Protein AF-A0A1I2AVX3-F1 (afdb_monomer_lite)

Secondary structure (DSSP, 8-state):
-HHHHHHHHHHHHHHHHHHHHHHHHHHHHHHHHHHHHHHTTHHHHHHHHHHTTS-----HHHHHHHHHHHHHHHHHHHHHHHS-HHHHHHHHHHHHHHHHHHHHHH-S-HHHHHHHHHHHHHHHHHHHHHHTTT-

Foldseek 3Di:
DPVVVVVVLVVVLLVLLLVLLVLQLCLQLLQQLVVLCVVQVQVVQCVVCVVVVHHRPRDPVNVVSSVVSSVVSVVLSVVLSVDDLVVNVVSLCVSLVVLVVVCVVPDDDPSSVSSVVSSVVSVVSSVVSVVSVVD

Structure (mmCIF, N/CA/C/O backbone):
data_AF-A0A1I2AVX3-F1
#
_entry.id   AF-A0A1I2AVX3-F1
#
loop_
_atom_site.group_PDB
_atom_site.id
_atom_site.type_symbol
_atom_site.label_atom_id
_atom_site.label_alt_id
_atom_site.label_comp_id
_atom_site.label_asym_id
_atom_site.label_entity_id
_atom_site.label_seq_id
_atom_site.pdbx_PDB_ins_code
_atom_site.Cartn_x
_atom_site.Cartn_y
_atom_site.Cartn_z
_atom_site.occupancy
_atom_site.B_iso_or_equiv
_atom_site.auth_seq_id
_atom_site.auth_comp_id
_atom_site.auth_asym_id
_atom_site.auth_atom_id
_atom_site.pdbx_PDB_model_num
ATOM 1 N N . MET A 1 1 ? -5.874 3.874 40.328 1.00 58.75 1 MET A N 1
ATOM 2 C CA . MET A 1 1 ? -5.369 2.819 39.420 1.00 58.75 1 MET A CA 1
ATOM 3 C C . MET A 1 1 ? -5.925 2.889 37.988 1.00 58.75 1 MET A C 1
ATOM 5 O O . MET A 1 1 ? -5.381 2.182 37.159 1.00 58.75 1 MET A O 1
ATOM 9 N N . SER A 1 2 ? -6.901 3.750 37.638 1.00 67.31 2 SER A N 1
ATOM 10 C CA . SER A 1 2 ? -7.501 3.747 36.282 1.00 67.31 2 SER A CA 1
ATOM 11 C C . SER A 1 2 ? -6.635 4.363 35.169 1.00 67.31 2 SER A C 1
ATOM 13 O O . SER A 1 2 ? -6.522 3.773 34.104 1.00 67.31 2 SER A O 1
ATOM 15 N N . ARG A 1 3 ? -5.922 5.475 35.422 1.00 72.94 3 ARG A N 1
ATOM 16 C CA . ARG A 1 3 ? -5.145 6.185 34.374 1.00 72.94 3 ARG A CA 1
ATOM 17 C C . ARG A 1 3 ? -4.088 5.328 33.658 1.00 72.94 3 ARG A C 1
ATOM 19 O O . ARG A 1 3 ? -3.820 5.546 32.487 1.00 72.94 3 ARG A O 1
ATOM 26 N N . GLY A 1 4 ? -3.486 4.358 34.350 1.00 80.12 4 GLY A N 1
ATOM 27 C CA . GLY A 1 4 ? -2.442 3.510 33.764 1.00 80.12 4 GLY A CA 1
ATOM 28 C C . GLY A 1 4 ? -2.971 2.436 32.809 1.00 80.12 4 GLY A C 1
ATOM 29 O O . GLY A 1 4 ? -2.266 2.062 31.876 1.00 80.12 4 GLY A O 1
ATOM 30 N N . GLN A 1 5 ? -4.196 1.944 33.022 1.00 79.56 5 GLN A N 1
ATOM 31 C CA . GLN A 1 5 ? -4.811 0.926 32.161 1.00 79.56 5 GLN A CA 1
ATOM 32 C C . GLN A 1 5 ? -5.328 1.549 30.859 1.00 79.56 5 GLN A C 1
ATOM 34 O O . GLN A 1 5 ? -5.074 0.999 29.785 1.00 79.56 5 GLN A O 1
ATOM 39 N N . ASP A 1 6 ? -5.933 2.736 30.949 1.00 80.50 6 ASP A N 1
ATOM 40 C CA . ASP A 1 6 ? -6.419 3.499 29.792 1.00 80.50 6 ASP A CA 1
ATOM 41 C C . ASP A 1 6 ? -5.266 3.853 28.827 1.00 80.50 6 ASP A C 1
ATOM 43 O O . ASP A 1 6 ? -5.371 3.669 27.612 1.00 80.50 6 ASP A O 1
ATOM 47 N N . ASP A 1 7 ? -4.109 4.253 29.368 1.00 89.00 7 ASP A N 1
ATOM 48 C CA . ASP A 1 7 ? -2.905 4.574 28.586 1.00 89.00 7 ASP A CA 1
ATOM 49 C C . ASP A 1 7 ? -2.285 3.360 27.877 1.00 89.00 7 ASP A C 1
ATOM 51 O O . ASP A 1 7 ? -1.592 3.503 26.863 1.00 89.00 7 ASP A O 1
ATOM 55 N N . ILE A 1 8 ? -2.452 2.157 28.431 1.00 88.44 8 ILE A N 1
ATOM 56 C CA . ILE A 1 8 ? -1.963 0.923 27.811 1.00 88.44 8 ILE A CA 1
ATOM 57 C C . ILE A 1 8 ? -2.904 0.533 26.672 1.00 88.44 8 ILE A C 1
ATOM 59 O O . ILE A 1 8 ? -2.432 0.307 25.557 1.00 88.44 8 ILE A O 1
ATOM 63 N N . ALA A 1 9 ? -4.218 0.524 26.912 1.00 86.62 9 ALA A N 1
ATOM 64 C CA . ALA A 1 9 ? -5.222 0.188 25.902 1.00 86.62 9 ALA A CA 1
ATOM 65 C C . ALA A 1 9 ? -5.125 1.096 24.662 1.00 86.62 9 ALA A C 1
ATOM 67 O O . ALA A 1 9 ? -5.071 0.609 23.530 1.00 86.62 9 ALA A O 1
ATOM 68 N N . GLU A 1 10 ? -4.983 2.409 24.862 1.00 87.12 10 GLU A N 1
ATOM 69 C CA . GLU A 1 10 ? -4.830 3.367 23.763 1.00 87.12 10 GLU A CA 1
ATOM 70 C C . GLU A 1 10 ? -3.530 3.141 22.966 1.00 87.12 10 GLU A C 1
ATOM 72 O O . GLU A 1 10 ? -3.512 3.271 21.738 1.00 87.12 10 GLU A O 1
ATOM 77 N N . ARG A 1 11 ? -2.437 2.734 23.628 1.00 89.75 11 ARG A N 1
ATOM 78 C CA . ARG A 1 11 ? -1.185 2.364 22.945 1.00 89.75 11 ARG A CA 1
ATOM 79 C C . ARG A 1 11 ? -1.350 1.118 22.077 1.00 89.75 11 ARG A C 1
ATOM 81 O O . ARG A 1 11 ? -0.937 1.145 20.916 1.00 89.75 11 ARG A O 1
ATOM 88 N N . TRP A 1 12 ? -1.982 0.065 22.596 1.00 90.19 12 TRP A N 1
ATOM 89 C CA . TRP A 1 12 ? -2.261 -1.157 21.830 1.00 90.19 12 TRP A CA 1
ATOM 90 C C . TRP A 1 12 ? -3.141 -0.881 20.614 1.00 90.19 12 TRP A C 1
ATOM 92 O O . TRP A 1 12 ? -2.846 -1.355 19.516 1.00 90.19 12 TRP A O 1
ATOM 102 N N . ARG A 1 13 ? -4.173 -0.052 20.787 1.00 86.94 13 ARG A N 1
ATOM 103 C CA . ARG A 1 13 ? -5.060 0.373 19.704 1.00 86.94 13 ARG A CA 1
ATOM 104 C C . ARG A 1 13 ? -4.297 1.106 18.601 1.00 86.94 13 ARG A C 1
ATOM 106 O O . ARG A 1 13 ? -4.418 0.751 17.428 1.00 86.94 13 ARG A O 1
ATOM 113 N N . ARG A 1 14 ? -3.482 2.108 18.950 1.00 88.94 14 ARG A N 1
ATOM 114 C CA . ARG A 1 14 ? -2.673 2.851 17.965 1.00 88.94 14 ARG A CA 1
ATOM 115 C C . ARG A 1 14 ? -1.719 1.938 17.212 1.00 88.94 14 ARG A C 1
ATOM 117 O O . ARG A 1 14 ? -1.596 2.058 15.995 1.00 88.94 14 ARG A O 1
ATOM 124 N N . GLU A 1 15 ? -1.072 1.022 17.919 1.00 91.12 15 GLU A N 1
ATOM 125 C CA . GLU A 1 15 ? -0.136 0.083 17.314 1.00 91.12 15 GLU A CA 1
ATOM 126 C C . GLU A 1 15 ? -0.840 -0.888 16.355 1.00 91.12 15 GLU A C 1
ATOM 128 O O . GLU A 1 15 ? -0.359 -1.110 15.245 1.00 91.12 15 GLU A O 1
ATOM 133 N N . ALA A 1 16 ? -2.028 -1.388 16.710 1.00 89.31 16 ALA A N 1
ATOM 134 C CA . ALA A 1 16 ? -2.827 -2.232 15.823 1.00 89.31 16 ALA A CA 1
ATOM 135 C C . ALA A 1 16 ? -3.194 -1.510 14.512 1.00 89.31 16 ALA A C 1
ATOM 137 O O . ALA A 1 16 ? -3.021 -2.062 13.423 1.00 89.31 16 ALA A O 1
ATOM 138 N N . VAL A 1 17 ? -3.612 -0.241 14.591 1.00 90.75 17 VAL A N 1
ATOM 139 C CA . VAL A 1 17 ? -3.917 0.570 13.399 1.00 90.75 17 VAL A CA 1
ATOM 140 C C . VAL A 1 17 ? -2.657 0.825 12.561 1.00 90.75 17 VAL A C 1
ATOM 142 O O . VAL A 1 17 ? -2.715 0.756 11.333 1.00 90.75 17 VAL A O 1
ATOM 145 N N . ARG A 1 18 ? -1.499 1.080 13.189 1.00 90.88 18 ARG A N 1
ATOM 146 C CA . ARG A 1 18 ? -0.221 1.251 12.468 1.00 90.88 18 ARG A CA 1
ATOM 147 C C . ARG A 1 18 ? 0.191 -0.018 11.726 1.00 90.88 18 ARG A C 1
ATOM 149 O O . ARG A 1 18 ? 0.629 0.077 10.581 1.00 90.88 18 ARG A O 1
ATOM 156 N N . ARG A 1 19 ? -0.014 -1.195 12.325 1.00 90.25 19 ARG A N 1
ATOM 157 C CA . ARG A 1 19 ? 0.230 -2.488 11.663 1.00 90.25 19 ARG A CA 1
ATOM 158 C C . ARG A 1 19 ? -0.683 -2.716 10.463 1.00 90.25 19 ARG A C 1
ATOM 160 O O . ARG A 1 19 ? -0.234 -3.311 9.494 1.00 90.25 19 ARG A O 1
ATOM 167 N N . ALA A 1 20 ? -1.919 -2.216 10.492 1.00 88.62 20 ALA A N 1
ATOM 168 C CA . ALA A 1 20 ? -2.831 -2.277 9.347 1.00 88.62 20 ALA A CA 1
ATOM 169 C C . ALA A 1 20 ? -2.478 -1.273 8.231 1.00 88.62 20 ALA A C 1
ATOM 171 O O . ALA A 1 20 ? -2.742 -1.532 7.054 1.00 88.62 20 ALA A O 1
ATOM 172 N N . ALA A 1 21 ? -1.865 -0.140 8.587 1.00 91.12 21 ALA A N 1
ATOM 173 C CA . ALA A 1 21 ? -1.530 0.935 7.655 1.00 91.12 21 ALA A CA 1
ATOM 174 C C . ALA A 1 21 ? -0.375 0.591 6.702 1.00 91.12 21 ALA A C 1
ATOM 176 O O . ALA A 1 21 ? -0.401 1.011 5.547 1.00 91.12 21 ALA A O 1
ATOM 177 N N . ALA A 1 22 ? 0.613 -0.189 7.149 1.00 90.94 22 ALA A N 1
ATOM 178 C CA . ALA A 1 22 ? 1.721 -0.628 6.299 1.00 90.94 22 ALA A CA 1
ATOM 179 C C . ALA A 1 22 ? 1.263 -1.486 5.095 1.00 90.94 22 ALA A C 1
ATOM 181 O O . ALA A 1 22 ? 1.517 -1.076 3.961 1.00 90.94 22 ALA A O 1
ATOM 182 N N . PRO A 1 23 ? 0.536 -2.610 5.277 1.00 89.38 23 PRO A N 1
ATOM 183 C CA . PRO A 1 23 ? 0.025 -3.392 4.154 1.00 89.38 23 PRO A CA 1
ATOM 184 C C . PRO A 1 23 ? -1.010 -2.617 3.330 1.00 89.38 23 PRO A C 1
ATOM 186 O O . PRO A 1 23 ? -1.073 -2.823 2.125 1.00 89.38 23 PRO A O 1
ATOM 189 N N . PHE A 1 24 ? -1.765 -1.681 3.926 1.00 92.06 24 PHE A N 1
ATOM 190 C CA . PHE A 1 24 ? -2.661 -0.789 3.176 1.00 92.06 24 PHE A CA 1
ATOM 191 C C . PHE A 1 24 ? -1.897 0.098 2.187 1.00 92.06 24 PHE A C 1
ATOM 193 O O . PHE A 1 24 ? -2.239 0.158 1.010 1.00 92.06 24 PHE A O 1
ATOM 200 N N . GLY A 1 25 ? -0.848 0.778 2.662 1.00 92.00 25 GLY A N 1
ATOM 201 C CA . GLY A 1 25 ? 0.004 1.606 1.813 1.00 92.00 25 GLY A CA 1
ATOM 202 C C . GLY A 1 25 ? 0.649 0.777 0.705 1.00 92.00 25 GLY A C 1
ATOM 203 O O . GLY A 1 25 ? 0.568 1.149 -0.463 1.00 92.00 25 GLY A O 1
ATOM 204 N N . LEU A 1 26 ? 1.208 -0.387 1.051 1.00 91.62 26 LEU A N 1
ATOM 205 C CA . LEU A 1 26 ? 1.774 -1.309 0.065 1.00 91.62 26 LEU A CA 1
ATOM 206 C C . LEU A 1 26 ? 0.736 -1.749 -0.972 1.00 91.62 26 LEU A C 1
ATOM 208 O O . LEU A 1 26 ? 1.052 -1.743 -2.155 1.00 91.62 26 LEU A O 1
ATOM 212 N N . ALA A 1 27 ? -0.496 -2.066 -0.566 1.00 90.94 27 ALA A N 1
ATOM 213 C CA . ALA A 1 27 ? -1.566 -2.435 -1.491 1.00 90.94 27 ALA A CA 1
ATOM 214 C C . ALA A 1 27 ? -1.873 -1.308 -2.489 1.00 90.94 27 ALA A C 1
ATOM 216 O O . ALA A 1 27 ? -1.968 -1.560 -3.688 1.00 90.94 27 ALA A O 1
ATOM 217 N N . CYS A 1 28 ? -1.951 -0.063 -2.003 1.00 91.12 28 CYS A N 1
ATOM 218 C CA . CYS A 1 28 ? -2.184 1.125 -2.827 1.00 91.12 28 CYS A CA 1
ATOM 219 C C . CYS A 1 28 ? -1.034 1.434 -3.802 1.00 91.12 28 CYS A C 1
ATOM 221 O O . CYS A 1 28 ? -1.279 2.011 -4.858 1.00 91.12 28 CYS A O 1
ATOM 223 N N . ALA A 1 29 ? 0.210 1.093 -3.451 1.00 91.81 29 ALA A N 1
ATOM 224 C CA . ALA A 1 29 ? 1.368 1.276 -4.328 1.00 91.81 29 ALA A CA 1
ATOM 225 C C . ALA A 1 29 ? 1.561 0.117 -5.309 1.00 91.81 29 ALA A C 1
ATOM 227 O O . ALA A 1 29 ? 2.020 0.342 -6.425 1.00 91.81 29 ALA A O 1
ATOM 228 N N . ALA A 1 30 ? 1.258 -1.115 -4.890 1.00 88.69 30 ALA A N 1
ATOM 229 C CA . ALA A 1 30 ? 1.672 -2.328 -5.588 1.00 88.69 30 ALA A CA 1
ATOM 230 C C . ALA A 1 30 ? 1.209 -2.331 -7.042 1.00 88.69 30 ALA A C 1
ATOM 232 O O . ALA A 1 30 ? 2.013 -2.541 -7.941 1.00 88.69 30 ALA A O 1
ATOM 233 N N . LEU A 1 31 ? -0.068 -2.045 -7.275 1.00 85.81 31 LEU A N 1
ATOM 234 C CA . LEU A 1 31 ? -0.638 -2.088 -8.610 1.00 85.81 31 LEU A CA 1
ATOM 235 C C . LEU A 1 31 ? -0.032 -1.038 -9.564 1.00 85.81 31 LEU A C 1
ATOM 237 O O . LEU A 1 31 ? 0.527 -1.450 -10.580 1.00 85.81 31 LEU A O 1
ATOM 241 N N . PRO A 1 32 ? -0.065 0.279 -9.273 1.00 85.38 32 PRO A N 1
ATOM 242 C CA . PRO A 1 32 ? 0.505 1.265 -10.189 1.00 85.38 32 PRO A CA 1
ATOM 243 C C . PRO A 1 32 ? 2.026 1.132 -10.339 1.00 85.38 32 PRO A C 1
ATOM 245 O O . PRO A 1 32 ? 2.546 1.354 -11.427 1.00 85.38 32 PRO A O 1
ATOM 248 N N . VAL A 1 33 ? 2.753 0.736 -9.286 1.00 87.00 33 VAL A N 1
ATOM 249 C CA . VAL A 1 33 ? 4.208 0.528 -9.374 1.00 87.00 33 VAL A CA 1
ATOM 250 C C . VAL A 1 33 ? 4.538 -0.681 -10.244 1.00 87.00 33 VAL A C 1
ATOM 252 O O . VAL A 1 33 ? 5.415 -0.584 -11.096 1.00 87.00 33 VAL A O 1
ATOM 255 N N . LEU A 1 34 ? 3.842 -1.807 -10.070 1.00 86.38 34 LEU A N 1
ATOM 256 C CA . LEU A 1 34 ? 4.078 -2.997 -10.889 1.00 86.38 34 LEU A CA 1
ATOM 257 C C . LEU A 1 34 ? 3.674 -2.768 -12.349 1.00 86.38 34 LEU A C 1
ATOM 259 O O . LEU A 1 34 ? 4.402 -3.195 -13.237 1.00 86.38 34 LEU A O 1
ATOM 263 N N . ASP A 1 35 ? 2.588 -2.037 -12.608 1.00 85.19 35 ASP A N 1
ATOM 264 C CA . ASP A 1 35 ? 2.199 -1.684 -13.978 1.00 85.19 35 ASP A CA 1
ATOM 265 C C . ASP A 1 35 ? 3.249 -0.774 -14.641 1.00 85.19 35 ASP A C 1
ATOM 267 O O . ASP A 1 35 ? 3.620 -1.002 -15.788 1.00 85.19 35 ASP A O 1
ATOM 271 N N . GLN A 1 36 ? 3.830 0.187 -13.909 1.00 83.88 36 GLN A N 1
ATOM 272 C CA . GLN A 1 36 ? 4.974 0.974 -14.396 1.00 83.88 36 GLN A CA 1
ATOM 273 C C . GLN A 1 36 ? 6.217 0.110 -14.649 1.00 83.88 36 GLN A C 1
ATOM 275 O O . GLN A 1 36 ? 6.918 0.305 -15.644 1.00 83.88 36 GLN A O 1
ATOM 280 N N . CYS A 1 37 ? 6.482 -0.864 -13.775 1.00 83.44 37 CYS A N 1
ATOM 281 C CA . CYS A 1 37 ? 7.571 -1.815 -13.963 1.00 83.44 37 CYS A CA 1
ATOM 282 C C . CYS A 1 37 ? 7.395 -2.656 -15.229 1.00 83.44 37 CYS A C 1
ATOM 284 O O . CYS A 1 37 ? 8.376 -2.883 -15.935 1.00 83.44 37 CYS A O 1
ATOM 286 N N . GLU A 1 38 ? 6.170 -3.091 -15.521 1.00 84.50 38 GLU A N 1
ATOM 287 C CA . GLU A 1 38 ? 5.847 -3.870 -16.716 1.00 84.50 38 GLU A CA 1
ATOM 288 C C . GLU A 1 38 ? 5.878 -3.003 -17.985 1.00 84.50 38 GLU A C 1
ATOM 290 O O . GLU A 1 38 ? 6.493 -3.395 -18.972 1.00 84.50 38 GLU A O 1
ATOM 295 N N . GLN A 1 39 ? 5.295 -1.799 -17.963 1.00 82.62 39 GLN A N 1
ATOM 296 C CA . GLN A 1 39 ? 5.238 -0.899 -19.127 1.00 82.62 39 GLN A CA 1
ATOM 297 C C . GLN A 1 39 ? 6.614 -0.419 -19.597 1.00 82.62 39 GLN A C 1
ATOM 299 O O . GLN A 1 39 ? 6.821 -0.204 -20.790 1.00 82.62 39 GLN A O 1
ATOM 304 N N . HIS A 1 40 ? 7.552 -0.237 -18.669 1.00 80.88 40 HIS A N 1
ATOM 305 C CA . HIS A 1 40 ? 8.894 0.252 -18.974 1.00 80.88 40 HIS A CA 1
ATOM 306 C C . HIS A 1 40 ? 9.968 -0.841 -18.896 1.00 80.88 40 HIS A C 1
ATOM 308 O O . HIS A 1 40 ? 11.150 -0.508 -18.899 1.00 80.88 40 HIS A O 1
ATOM 314 N N . SER A 1 41 ? 9.601 -2.126 -18.796 1.00 83.12 41 SER A N 1
ATOM 315 C CA . SER A 1 41 ? 10.548 -3.239 -18.585 1.00 83.12 41 SER A CA 1
ATOM 316 C C . SER A 1 41 ? 11.569 -2.948 -17.472 1.00 83.12 41 SER A C 1
ATOM 318 O O . SER A 1 41 ? 12.747 -3.295 -17.572 1.00 83.12 41 SER A O 1
ATOM 320 N N . LEU A 1 42 ? 11.146 -2.262 -16.403 1.00 80.94 42 LEU A N 1
ATOM 321 C CA . LEU A 1 42 ? 12.065 -1.765 -15.372 1.00 80.94 42 LEU A CA 1
ATOM 322 C C . LEU A 1 42 ? 12.786 -2.911 -14.672 1.00 80.94 42 LEU A C 1
ATOM 324 O O . LEU A 1 42 ? 13.954 -2.777 -14.331 1.00 80.94 42 LEU A O 1
ATOM 328 N N . ILE A 1 43 ? 12.107 -4.046 -14.493 1.00 81.19 43 ILE A N 1
ATOM 329 C CA . ILE A 1 43 ? 12.682 -5.235 -13.856 1.00 81.19 43 ILE A CA 1
ATOM 330 C C . ILE A 1 43 ? 13.872 -5.753 -14.670 1.00 81.19 43 ILE A C 1
ATOM 332 O O . ILE A 1 43 ? 14.923 -6.028 -14.098 1.00 81.19 43 ILE A O 1
ATOM 336 N N . GLU A 1 44 ? 13.738 -5.829 -15.995 1.00 82.81 44 GLU A N 1
ATOM 337 C CA . GLU A 1 44 ? 14.809 -6.280 -16.890 1.00 82.81 44 GLU A CA 1
ATOM 338 C C . GLU A 1 44 ? 15.976 -5.291 -16.897 1.00 82.81 44 GLU A C 1
ATOM 340 O O . GLU A 1 44 ? 17.129 -5.698 -16.776 1.00 82.81 44 GLU A O 1
ATOM 345 N N . GLN A 1 45 ? 15.690 -3.987 -16.954 1.00 82.50 45 GLN A N 1
ATOM 346 C CA . GLN A 1 45 ? 16.721 -2.945 -16.927 1.00 82.50 45 GLN A CA 1
ATOM 347 C C . GLN A 1 45 ? 17.483 -2.905 -15.594 1.00 82.50 45 GLN A C 1
ATOM 349 O O . GLN A 1 45 ? 18.702 -2.722 -15.576 1.00 82.50 45 GLN A O 1
ATOM 354 N N . ILE A 1 46 ? 16.782 -3.098 -14.473 1.00 81.69 46 ILE A N 1
ATOM 355 C CA . ILE A 1 46 ? 17.389 -3.198 -13.142 1.00 81.69 46 ILE A CA 1
ATOM 356 C C . ILE A 1 46 ? 18.239 -4.462 -13.044 1.00 81.69 46 ILE A C 1
ATOM 358 O O . ILE A 1 46 ? 19.386 -4.381 -12.608 1.00 81.69 46 ILE A O 1
ATOM 362 N N . ALA A 1 47 ? 17.717 -5.611 -13.479 1.00 85.06 47 ALA A N 1
ATOM 363 C CA . ALA A 1 47 ? 18.452 -6.870 -13.461 1.00 85.06 47 ALA A CA 1
ATOM 364 C C . ALA A 1 47 ? 19.721 -6.802 -14.326 1.00 85.06 47 ALA A C 1
ATOM 366 O O . ALA A 1 47 ? 20.790 -7.201 -13.868 1.00 85.06 47 ALA A O 1
ATOM 367 N N . ALA A 1 48 ? 19.626 -6.235 -15.531 1.00 83.31 48 ALA A N 1
ATOM 368 C CA . ALA A 1 48 ? 20.758 -6.051 -16.433 1.00 83.31 48 ALA A CA 1
ATOM 369 C C . ALA A 1 48 ? 21.819 -5.104 -15.847 1.00 83.31 48 ALA A C 1
ATOM 371 O O . ALA A 1 48 ? 23.007 -5.417 -15.887 1.00 83.31 48 ALA A O 1
ATOM 372 N N . GLY A 1 49 ? 21.405 -3.979 -15.247 1.00 81.44 49 GLY A N 1
ATOM 373 C CA . GLY A 1 49 ? 22.322 -3.055 -14.571 1.00 81.44 49 GLY A CA 1
ATOM 374 C C . GLY A 1 49 ? 23.062 -3.718 -13.406 1.00 81.44 49 GLY A C 1
ATOM 375 O O . GLY A 1 49 ? 24.288 -3.649 -13.334 1.00 81.44 49 GLY A O 1
ATOM 376 N N . LEU A 1 50 ? 22.333 -4.445 -12.551 1.00 82.62 50 LEU A N 1
ATOM 377 C CA . LEU A 1 50 ? 22.909 -5.177 -11.419 1.00 82.62 50 LEU A CA 1
ATOM 378 C C . LEU A 1 50 ? 23.906 -6.253 -11.866 1.00 82.62 50 LEU A C 1
ATOM 380 O O . LEU A 1 50 ? 24.981 -6.361 -11.280 1.00 82.62 50 LEU A O 1
ATOM 384 N N . GLN A 1 51 ? 23.582 -7.022 -12.911 1.00 86.75 51 GLN A N 1
ATOM 385 C CA . GLN A 1 51 ? 24.491 -8.027 -13.478 1.00 86.75 51 GLN A CA 1
ATOM 386 C C . GLN A 1 51 ? 25.754 -7.400 -14.077 1.00 86.75 51 GLN A C 1
ATOM 388 O O . GLN A 1 51 ? 26.831 -7.984 -13.986 1.00 86.75 51 GLN A O 1
ATOM 393 N N . ALA A 1 52 ? 25.637 -6.203 -14.649 1.00 84.31 52 ALA A N 1
ATOM 394 C CA . ALA A 1 52 ? 26.760 -5.450 -15.195 1.00 84.31 52 ALA A CA 1
ATOM 395 C C . ALA A 1 52 ? 27.583 -4.698 -14.127 1.00 84.31 52 ALA A C 1
ATOM 397 O O . ALA A 1 52 ? 28.563 -4.042 -14.473 1.00 84.31 52 ALA A O 1
ATOM 398 N N . GLY A 1 53 ? 27.192 -4.747 -12.844 1.00 79.69 53 GLY A N 1
ATOM 399 C CA . GLY A 1 53 ? 27.817 -3.951 -11.780 1.00 79.69 53 GLY A CA 1
ATOM 400 C C . GLY A 1 53 ? 27.640 -2.438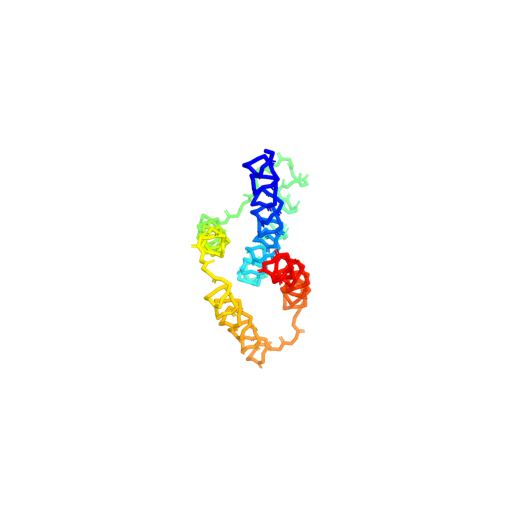 -11.963 1.00 79.69 53 GLY A C 1
ATOM 401 O O . GLY A 1 53 ? 28.394 -1.652 -11.392 1.00 79.69 53 GLY A O 1
ATOM 402 N N . ALA A 1 54 ? 26.663 -2.028 -12.773 1.00 78.69 54 ALA A N 1
ATOM 403 C CA . ALA A 1 54 ? 26.372 -0.644 -13.107 1.00 78.69 54 ALA A CA 1
ATOM 404 C C . ALA A 1 54 ? 25.056 -0.192 -12.463 1.00 78.69 54 ALA A C 1
ATOM 406 O O . ALA A 1 54 ? 24.214 -0.993 -12.049 1.00 78.69 54 ALA A O 1
ATOM 407 N N . LEU A 1 55 ? 24.854 1.125 -12.390 1.00 72.94 55 LEU A N 1
ATOM 408 C CA . LEU A 1 55 ? 23.554 1.654 -11.996 1.00 72.94 55 LEU A CA 1
ATOM 409 C C . LEU A 1 55 ? 22.502 1.286 -13.058 1.00 72.94 55 LEU A C 1
ATOM 411 O O . LEU A 1 55 ? 22.798 1.379 -14.252 1.00 72.94 55 LEU A O 1
ATOM 415 N N . PRO A 1 56 ? 21.280 0.894 -12.651 1.00 72.31 56 PRO A N 1
ATOM 416 C CA . PRO A 1 56 ? 20.193 0.616 -13.580 1.00 72.31 56 PRO A CA 1
ATOM 417 C C . PRO A 1 56 ? 19.974 1.791 -14.531 1.00 72.31 56 PRO A C 1
ATOM 419 O O . PRO A 1 56 ? 19.771 2.918 -14.076 1.00 72.31 56 PRO A O 1
ATOM 422 N N . ALA A 1 57 ? 19.936 1.530 -15.837 1.00 76.00 57 ALA A N 1
ATOM 423 C CA . ALA A 1 57 ? 19.662 2.540 -16.865 1.00 76.00 57 ALA A CA 1
ATOM 424 C C . ALA A 1 57 ? 18.169 2.929 -16.936 1.00 76.00 57 ALA A C 1
ATOM 426 O O . ALA A 1 57 ? 17.641 3.234 -18.001 1.00 76.00 57 ALA A O 1
ATOM 427 N N . VAL A 1 58 ? 17.479 2.904 -15.794 1.00 73.00 58 VAL A N 1
ATOM 428 C CA . VAL A 1 58 ? 16.055 3.216 -15.699 1.00 73.00 58 VAL A CA 1
ATOM 429 C C . VAL A 1 58 ? 15.845 4.696 -16.034 1.00 73.00 58 VAL A C 1
ATOM 431 O O . VAL A 1 58 ? 16.485 5.553 -15.414 1.00 73.00 58 VAL A O 1
ATOM 434 N N . PRO A 1 59 ? 14.942 5.031 -16.974 1.00 79.00 59 PRO A N 1
ATOM 435 C CA . PRO A 1 59 ? 14.677 6.417 -17.336 1.00 79.00 59 PRO A CA 1
ATOM 436 C C . PRO A 1 59 ? 14.191 7.219 -16.123 1.00 79.00 59 PRO A C 1
ATOM 438 O O . PRO A 1 59 ? 13.417 6.724 -15.301 1.00 79.00 59 PRO A O 1
ATOM 441 N N . ALA A 1 60 ? 14.602 8.488 -16.029 1.00 83.00 60 ALA A N 1
ATOM 442 C CA . ALA A 1 60 ? 14.254 9.365 -14.906 1.00 83.00 60 ALA A CA 1
ATOM 443 C C . ALA A 1 60 ? 12.734 9.471 -14.672 1.00 83.00 60 ALA A C 1
ATOM 445 O O . ALA A 1 60 ? 12.286 9.561 -13.530 1.00 83.00 60 ALA A O 1
ATOM 446 N N . SER A 1 61 ? 11.933 9.397 -15.740 1.00 81.62 61 SER A N 1
ATOM 447 C CA . SER A 1 61 ? 10.470 9.362 -15.661 1.00 81.62 61 SER A CA 1
ATOM 448 C C . SER A 1 61 ? 9.940 8.158 -14.876 1.00 81.62 61 SER A C 1
ATOM 450 O O . SER A 1 61 ? 9.001 8.320 -14.101 1.00 81.62 61 SER A O 1
ATOM 452 N N . GLY A 1 62 ? 10.555 6.978 -15.010 1.00 79.94 62 GLY A N 1
ATOM 453 C CA . GLY A 1 62 ? 10.170 5.776 -14.265 1.00 79.94 62 GLY A CA 1
ATOM 454 C C . GLY A 1 62 ? 10.385 5.945 -12.760 1.00 79.94 62 GLY A C 1
ATOM 455 O O . GLY A 1 62 ? 9.491 5.662 -11.965 1.00 79.94 62 GLY A O 1
ATOM 456 N N . TRP A 1 63 ? 11.532 6.506 -12.361 1.00 83.50 63 TRP A N 1
ATOM 457 C CA . TRP A 1 63 ? 11.810 6.818 -10.954 1.00 83.50 63 TRP A CA 1
ATOM 458 C C . TRP A 1 63 ? 10.847 7.855 -10.375 1.00 83.50 63 TRP A C 1
ATOM 460 O O . TRP A 1 63 ? 10.401 7.702 -9.238 1.00 83.50 63 TRP A O 1
ATOM 470 N N . LEU A 1 64 ? 10.498 8.885 -11.151 1.00 88.00 64 LEU A N 1
ATOM 471 C CA . LEU A 1 64 ? 9.531 9.901 -10.732 1.00 88.00 64 LEU A CA 1
ATOM 472 C C . LEU A 1 64 ? 8.142 9.299 -10.498 1.00 88.00 64 LEU A C 1
ATOM 474 O O . LEU A 1 64 ? 7.525 9.599 -9.478 1.00 88.00 64 LEU A O 1
ATOM 478 N N . TRP A 1 65 ? 7.672 8.416 -11.384 1.00 86.00 65 TRP A N 1
ATOM 479 C CA . TRP A 1 65 ? 6.389 7.732 -11.206 1.00 86.00 65 TRP A CA 1
ATOM 480 C C . TRP A 1 65 ? 6.387 6.804 -9.994 1.00 86.00 65 TRP A C 1
ATOM 482 O O . TRP A 1 65 ? 5.469 6.877 -9.176 1.00 86.00 65 TRP A O 1
ATOM 492 N N . ILE A 1 66 ? 7.430 5.985 -9.821 1.00 86.12 66 ILE A N 1
ATOM 493 C CA . ILE A 1 66 ? 7.570 5.122 -8.638 1.00 86.12 66 ILE A CA 1
ATOM 494 C C . ILE A 1 66 ? 7.568 5.970 -7.361 1.00 86.12 66 ILE A C 1
ATOM 496 O O . ILE A 1 66 ? 6.824 5.673 -6.426 1.00 86.12 66 ILE A O 1
ATOM 500 N N . GLY A 1 67 ? 8.350 7.053 -7.333 1.00 89.12 67 GLY A N 1
ATOM 501 C CA . GLY A 1 67 ? 8.405 7.978 -6.203 1.00 89.12 67 GLY A CA 1
ATOM 502 C C . GLY A 1 67 ? 7.053 8.633 -5.909 1.00 89.12 67 GLY A C 1
ATOM 503 O O . GLY A 1 67 ? 6.643 8.707 -4.751 1.00 89.12 67 GLY A O 1
ATOM 504 N N . TYR A 1 68 ? 6.325 9.048 -6.947 1.00 89.62 68 TYR A N 1
ATOM 505 C CA . TYR A 1 68 ? 4.990 9.632 -6.827 1.00 89.62 68 TYR A CA 1
ATOM 506 C C . TYR A 1 68 ? 3.978 8.649 -6.221 1.00 89.62 68 TYR A C 1
ATOM 508 O O . TYR A 1 68 ? 3.304 8.982 -5.243 1.00 89.62 68 TYR A O 1
ATOM 516 N N . PHE A 1 69 ? 3.903 7.416 -6.733 1.00 90.56 69 PHE A N 1
ATOM 517 C CA . PHE A 1 69 ? 2.995 6.399 -6.193 1.00 90.56 69 PHE A CA 1
ATOM 518 C C . PHE A 1 69 ? 3.389 5.954 -4.782 1.00 90.56 69 PHE A C 1
ATOM 520 O O . PHE A 1 69 ? 2.511 5.771 -3.936 1.00 90.56 69 PHE A O 1
ATOM 527 N N . ALA A 1 70 ? 4.688 5.859 -4.484 1.00 89.19 70 ALA A N 1
ATOM 528 C CA . ALA A 1 70 ? 5.173 5.592 -3.133 1.00 89.19 70 ALA A CA 1
ATOM 529 C C . ALA A 1 70 ? 4.767 6.706 -2.151 1.00 89.19 70 ALA A C 1
AT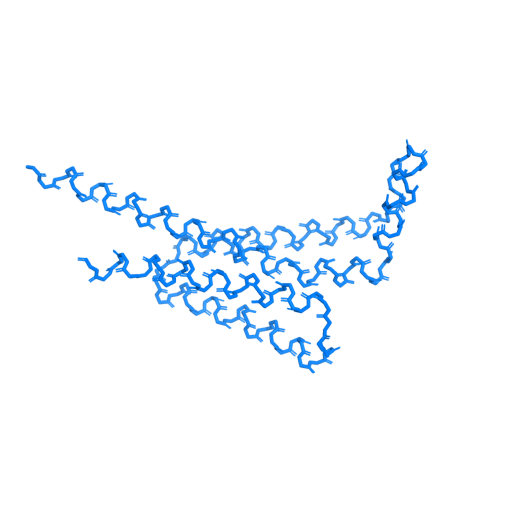OM 531 O O . ALA A 1 70 ? 4.306 6.418 -1.044 1.00 89.19 70 ALA A O 1
ATOM 532 N N . ALA A 1 71 ? 4.865 7.975 -2.561 1.00 92.19 71 ALA A N 1
ATOM 533 C CA . ALA A 1 71 ? 4.432 9.111 -1.751 1.00 92.19 71 ALA A CA 1
ATOM 534 C C . ALA A 1 71 ? 2.912 9.101 -1.508 1.00 92.19 71 ALA A C 1
ATOM 536 O O . ALA A 1 71 ? 2.470 9.308 -0.375 1.00 92.19 71 ALA A O 1
ATOM 537 N N . LEU A 1 72 ? 2.107 8.800 -2.534 1.00 91.00 72 LEU A N 1
ATOM 538 C CA . LEU A 1 72 ? 0.654 8.650 -2.394 1.00 91.00 72 LEU A CA 1
ATOM 539 C C . LEU A 1 72 ? 0.278 7.501 -1.454 1.00 91.00 72 LEU A C 1
ATOM 541 O O . LEU A 1 72 ? -0.593 7.663 -0.600 1.00 91.00 72 LEU A O 1
ATOM 545 N N . ALA A 1 73 ? 0.951 6.359 -1.565 1.00 91.06 73 ALA A N 1
ATOM 546 C CA . ALA A 1 73 ? 0.747 5.217 -0.684 1.00 91.06 73 ALA A CA 1
ATOM 547 C C . ALA A 1 73 ? 1.103 5.529 0.774 1.00 91.06 73 ALA A C 1
ATOM 549 O O . ALA A 1 73 ? 0.335 5.204 1.684 1.00 91.06 73 ALA A O 1
ATOM 550 N N . ALA A 1 74 ? 2.223 6.219 1.005 1.00 92.38 74 ALA A N 1
ATOM 551 C CA . ALA A 1 74 ? 2.598 6.696 2.330 1.00 92.38 74 ALA A CA 1
ATOM 552 C C . ALA A 1 74 ? 1.551 7.675 2.885 1.00 92.38 74 ALA A C 1
ATOM 554 O O . ALA A 1 74 ? 1.127 7.543 4.035 1.00 92.38 74 ALA A O 1
ATOM 555 N N . ALA A 1 75 ? 1.070 8.611 2.063 1.00 92.75 75 ALA A N 1
ATOM 556 C CA . ALA A 1 75 ? 0.007 9.533 2.447 1.00 92.75 75 ALA A CA 1
ATOM 557 C C . ALA A 1 75 ? -1.291 8.789 2.803 1.00 92.75 75 ALA A C 1
ATOM 559 O O . ALA A 1 75 ? -1.908 9.095 3.823 1.00 92.75 75 ALA A O 1
ATOM 560 N N . ALA A 1 76 ? -1.679 7.775 2.026 1.00 91.06 76 ALA A N 1
ATOM 561 C CA . ALA A 1 76 ? -2.853 6.947 2.288 1.00 91.06 76 ALA A CA 1
ATOM 562 C C . ALA A 1 76 ? -2.724 6.173 3.614 1.00 91.06 76 ALA A C 1
ATOM 564 O O . ALA A 1 76 ? -3.656 6.178 4.420 1.00 91.06 76 ALA A O 1
ATOM 565 N N . ALA A 1 77 ? -1.557 5.582 3.890 1.00 92.62 77 ALA A N 1
ATOM 566 C CA . ALA A 1 77 ? -1.265 4.913 5.158 1.00 92.62 77 ALA A CA 1
ATOM 567 C C . ALA A 1 77 ? -1.336 5.883 6.351 1.00 92.62 77 ALA A C 1
ATOM 569 O O . ALA A 1 77 ? -1.975 5.590 7.365 1.00 92.62 77 ALA A O 1
ATOM 570 N N . VAL A 1 78 ? -0.750 7.078 6.223 1.00 94.25 78 VAL A N 1
ATOM 571 C CA . VAL A 1 78 ? -0.828 8.121 7.258 1.00 94.25 78 VAL A CA 1
ATOM 572 C C . VAL A 1 78 ? -2.274 8.562 7.476 1.00 94.25 78 VAL A C 1
ATOM 574 O O . VAL A 1 78 ? -2.722 8.650 8.622 1.00 94.25 78 VAL A O 1
ATOM 577 N N . LEU A 1 79 ? -3.037 8.791 6.405 1.00 92.50 79 LEU A N 1
ATOM 578 C CA . LEU A 1 79 ? -4.453 9.141 6.497 1.00 92.50 79 LEU A CA 1
ATOM 579 C C . LEU A 1 79 ? -5.256 8.050 7.206 1.00 92.50 79 LEU A C 1
ATOM 581 O O . LEU A 1 79 ? -6.080 8.384 8.055 1.00 92.50 79 LEU A O 1
ATOM 585 N N . LEU A 1 80 ? -4.984 6.771 6.936 1.00 92.06 80 LEU A N 1
ATOM 586 C CA . LEU A 1 80 ? -5.639 5.659 7.624 1.00 92.06 80 LEU A CA 1
ATOM 587 C C . LEU A 1 80 ? -5.423 5.735 9.145 1.00 92.06 80 LEU A C 1
ATOM 589 O O . LEU A 1 80 ? -6.376 5.599 9.907 1.00 92.06 80 LEU A O 1
ATOM 593 N N . THR A 1 81 ? -4.201 6.034 9.601 1.00 92.44 81 THR A N 1
ATOM 594 C CA . THR A 1 81 ? -3.893 6.127 11.044 1.00 92.44 81 THR A CA 1
ATOM 595 C C . THR A 1 81 ? -4.523 7.325 11.756 1.00 92.44 81 THR A C 1
ATOM 597 O O . THR A 1 81 ? -4.724 7.278 12.966 1.00 92.44 81 THR A O 1
ATOM 600 N N . ARG A 1 82 ? -4.851 8.399 11.029 1.00 92.31 82 ARG A N 1
ATOM 601 C CA . ARG A 1 82 ? -5.379 9.653 11.602 1.00 92.31 82 ARG A CA 1
ATOM 602 C C . ARG A 1 82 ? -6.904 9.750 11.588 1.00 92.31 82 ARG A C 1
ATOM 604 O O . ARG A 1 82 ? -7.457 10.739 12.063 1.00 92.31 82 ARG A O 1
ATOM 611 N N . ARG A 1 83 ? -7.598 8.777 10.996 1.00 91.31 83 ARG A N 1
ATOM 612 C CA . ARG A 1 83 ? -9.053 8.819 10.793 1.00 91.31 83 ARG A CA 1
ATOM 613 C C . ARG A 1 83 ? -9.793 7.980 11.844 1.00 91.31 83 ARG A C 1
ATOM 615 O O . ARG A 1 83 ? -9.276 6.950 12.276 1.00 91.31 83 ARG A O 1
ATOM 622 N N . PRO A 1 84 ? -11.026 8.372 12.221 1.00 90.06 84 PRO A N 1
ATOM 623 C CA . PRO A 1 84 ? -11.887 7.534 13.056 1.00 90.06 84 PRO A CA 1
ATOM 624 C C . PRO A 1 84 ? -12.280 6.245 12.315 1.00 90.06 84 PRO A C 1
ATOM 626 O O . PRO A 1 84 ? -12.347 6.259 11.083 1.00 90.06 84 PRO A O 1
ATOM 629 N N . SER A 1 85 ? -12.602 5.164 13.042 1.00 89.06 85 SER A N 1
ATOM 630 C CA . SER A 1 85 ? -12.893 3.824 12.479 1.00 89.06 85 SER A CA 1
ATOM 631 C C . SER A 1 85 ? -13.803 3.859 11.244 1.00 89.06 85 SER A C 1
ATOM 633 O O . SER A 1 85 ? -13.408 3.397 10.171 1.00 89.06 85 SER A O 1
ATOM 635 N N . ARG A 1 86 ? -14.972 4.514 11.326 1.00 90.62 86 ARG A N 1
ATOM 636 C CA . ARG A 1 86 ? -15.903 4.620 10.184 1.00 90.62 86 ARG A CA 1
ATOM 637 C C . ARG A 1 86 ? -15.261 5.241 8.941 1.00 90.62 86 ARG A C 1
ATOM 639 O O . ARG A 1 86 ? -15.526 4.806 7.825 1.00 90.62 86 ARG A O 1
ATOM 646 N N . ALA A 1 87 ? -14.429 6.267 9.110 1.00 92.12 87 ALA A N 1
ATOM 647 C CA . ALA A 1 87 ? -13.751 6.914 7.993 1.00 92.12 87 ALA A CA 1
ATOM 648 C C . ALA A 1 87 ? -12.589 6.067 7.445 1.00 92.12 87 ALA A C 1
ATOM 650 O O . ALA A 1 87 ? -12.354 6.106 6.239 1.00 92.12 87 ALA A O 1
ATOM 651 N N . ARG A 1 88 ? -11.915 5.265 8.287 1.00 93.19 88 ARG A N 1
ATOM 652 C CA . ARG A 1 88 ? -10.899 4.293 7.838 1.00 93.19 88 ARG A CA 1
ATOM 653 C C . ARG A 1 88 ? -11.505 3.265 6.893 1.00 93.19 88 ARG A C 1
ATOM 655 O O . ARG A 1 88 ? -10.976 3.064 5.808 1.00 93.19 88 ARG A O 1
ATOM 662 N N . TRP A 1 89 ? -12.652 2.695 7.260 1.00 94.44 89 TRP A N 1
ATOM 663 C CA . TRP A 1 89 ? -13.361 1.729 6.418 1.00 94.44 89 TRP A CA 1
ATOM 664 C C . TRP A 1 89 ? -13.818 2.312 5.086 1.00 94.44 89 TRP A C 1
ATOM 666 O O . TRP A 1 89 ? -13.693 1.653 4.058 1.00 94.44 89 TRP A O 1
ATOM 676 N N . ARG A 1 90 ? -14.292 3.563 5.076 1.00 95.19 90 ARG A N 1
ATOM 677 C CA . ARG A 1 90 ? -14.659 4.252 3.828 1.00 95.19 90 ARG A CA 1
ATOM 678 C C . ARG A 1 90 ? -13.450 4.470 2.923 1.00 95.19 90 ARG A C 1
ATOM 680 O O . ARG A 1 90 ? -13.556 4.230 1.726 1.00 95.19 90 ARG A O 1
ATOM 687 N N . LEU A 1 91 ? -12.317 4.895 3.487 1.00 93.50 91 LEU A N 1
ATOM 688 C CA . LEU A 1 91 ? -11.067 5.047 2.740 1.00 93.50 91 LEU A CA 1
ATOM 689 C C . LEU A 1 91 ? -10.595 3.698 2.183 1.00 93.50 91 LEU A C 1
ATOM 691 O O . LEU A 1 91 ? -10.304 3.601 0.995 1.00 93.50 91 LEU A O 1
ATOM 695 N N . PHE A 1 92 ? -10.583 2.658 3.020 1.00 94.50 92 PHE A N 1
ATOM 696 C CA . PHE A 1 92 ? -10.214 1.305 2.619 1.00 94.50 92 PHE A CA 1
ATOM 697 C C . PHE A 1 92 ? -11.087 0.804 1.464 1.00 94.50 92 PHE A C 1
ATOM 699 O O . PHE A 1 92 ? -10.561 0.395 0.434 1.00 94.50 92 PHE A O 1
ATOM 706 N N . ALA A 1 93 ? -12.413 0.895 1.604 1.00 95.00 93 ALA A N 1
ATOM 707 C CA . ALA A 1 93 ? -13.362 0.448 0.590 1.00 95.00 93 ALA A CA 1
ATOM 708 C C . ALA A 1 93 ? -13.241 1.242 -0.717 1.00 95.00 93 ALA A C 1
ATOM 710 O O . ALA A 1 93 ? -13.321 0.651 -1.789 1.00 95.00 93 ALA A O 1
ATOM 711 N N . ALA A 1 94 ? -13.006 2.557 -0.647 1.00 95.06 94 ALA A N 1
ATOM 712 C CA . ALA A 1 94 ? -12.780 3.376 -1.835 1.00 95.06 94 ALA A CA 1
ATOM 713 C C . ALA A 1 94 ? -11.503 2.950 -2.577 1.00 95.06 94 ALA A C 1
ATOM 715 O O . ALA A 1 94 ? -11.542 2.725 -3.784 1.00 95.06 94 ALA A O 1
ATOM 716 N N . CYS A 1 95 ? -10.386 2.779 -1.862 1.00 93.44 95 CYS A N 1
ATOM 717 C CA . CYS A 1 95 ? -9.126 2.338 -2.460 1.00 93.44 95 CYS A CA 1
ATOM 718 C C . CYS A 1 95 ? -9.231 0.920 -3.030 1.00 93.44 95 CYS A C 1
ATOM 720 O O . CYS A 1 95 ? -8.873 0.708 -4.187 1.00 93.44 95 CYS A O 1
ATOM 722 N N . ALA A 1 96 ? -9.761 -0.032 -2.260 1.00 93.12 96 ALA A N 1
ATOM 723 C CA . ALA A 1 96 ? -9.958 -1.405 -2.712 1.00 93.12 96 ALA A CA 1
ATOM 724 C C . ALA A 1 96 ? -10.907 -1.466 -3.920 1.00 93.12 96 ALA A C 1
ATOM 726 O O . ALA A 1 96 ? -10.608 -2.138 -4.902 1.00 93.12 96 ALA A O 1
ATOM 727 N N . GLY A 1 97 ? -12.005 -0.705 -3.891 1.00 93.25 97 GLY A N 1
ATOM 728 C CA . GLY A 1 97 ? -12.958 -0.604 -4.995 1.00 93.25 97 GLY A CA 1
ATOM 729 C C . GLY A 1 97 ? -12.317 -0.090 -6.283 1.00 93.25 97 GLY A C 1
ATOM 730 O O . GLY A 1 97 ? -12.514 -0.690 -7.334 1.00 93.25 97 GLY A O 1
ATOM 731 N N . LEU A 1 98 ? -11.484 0.954 -6.209 1.00 91.19 98 LEU A N 1
ATOM 732 C CA . LEU A 1 98 ? -10.736 1.449 -7.372 1.00 91.19 98 LEU A CA 1
ATOM 733 C C . LEU A 1 98 ? -9.801 0.380 -7.960 1.00 91.19 98 LEU A C 1
ATOM 735 O O . LEU A 1 98 ? -9.733 0.241 -9.180 1.00 91.19 98 LEU A O 1
ATOM 739 N N . HIS A 1 99 ? -9.132 -0.410 -7.116 1.00 90.44 99 HIS A N 1
ATOM 740 C CA . HIS A 1 99 ? -8.265 -1.501 -7.576 1.00 90.44 99 HIS A CA 1
ATOM 741 C C . HIS A 1 99 ? -9.063 -2.651 -8.202 1.00 90.44 99 HIS A C 1
ATOM 743 O O . HIS A 1 99 ? -8.634 -3.208 -9.209 1.00 90.44 99 HIS A O 1
ATOM 749 N N . VAL A 1 100 ? -10.239 -2.980 -7.658 1.00 89.75 100 VAL A N 1
ATOM 750 C CA . VAL A 1 100 ? -11.151 -3.968 -8.256 1.00 89.75 100 VAL A CA 1
ATOM 751 C C . VAL A 1 100 ? -11.661 -3.481 -9.613 1.00 89.75 100 VAL A C 1
ATOM 753 O O . VAL A 1 100 ? -11.614 -4.235 -10.577 1.00 89.75 100 VAL A O 1
ATOM 756 N N . CYS A 1 101 ? -12.086 -2.220 -9.733 1.00 91.75 101 CYS A N 1
ATOM 757 C CA . CYS A 1 101 ? -12.501 -1.649 -11.017 1.00 91.75 101 CYS A CA 1
ATOM 758 C C . CYS A 1 101 ? -11.370 -1.693 -12.051 1.00 91.75 101 CYS A C 1
ATOM 760 O O . CYS A 1 101 ? -11.601 -2.068 -13.198 1.00 91.75 101 CYS A O 1
ATOM 762 N N . TYR A 1 102 ? -10.143 -1.362 -11.643 1.00 85.94 102 TYR A N 1
ATOM 763 C CA . TYR A 1 102 ? -8.975 -1.474 -12.513 1.00 85.94 102 TYR A CA 1
ATOM 764 C C . TYR A 1 102 ? -8.720 -2.928 -12.941 1.00 85.94 102 TYR A C 1
ATOM 766 O O . TYR A 1 102 ? -8.490 -3.188 -14.120 1.00 85.94 102 TYR A O 1
ATOM 774 N N . ALA A 1 103 ? -8.803 -3.884 -12.012 1.00 87.25 103 ALA A N 1
ATOM 775 C CA . ALA A 1 103 ? -8.658 -5.309 -12.307 1.00 87.25 103 ALA A CA 1
ATOM 776 C C . ALA A 1 103 ? -9.712 -5.811 -13.302 1.00 87.25 103 ALA A C 1
ATOM 778 O O . ALA A 1 10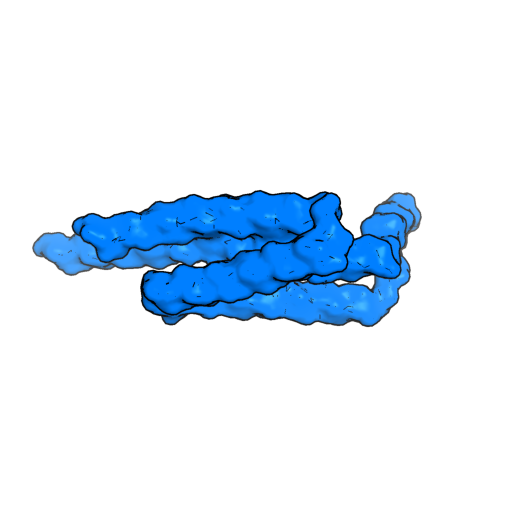3 ? -9.405 -6.594 -14.195 1.00 87.25 103 ALA A O 1
ATOM 779 N N . LEU A 1 104 ? -10.954 -5.339 -13.182 1.00 89.31 104 LEU A N 1
ATOM 780 C CA . LEU A 1 104 ? -12.016 -5.660 -14.133 1.00 89.31 104 LEU A CA 1
ATOM 781 C C . LEU A 1 104 ? -11.752 -5.051 -15.518 1.00 89.31 104 LEU A C 1
ATOM 783 O O . LEU A 1 104 ? -12.044 -5.691 -16.522 1.00 89.31 104 LEU A O 1
ATOM 787 N N . ALA A 1 105 ? -11.180 -3.845 -15.580 1.00 88.75 105 ALA A N 1
ATOM 788 C CA . ALA A 1 105 ? -10.873 -3.164 -16.838 1.00 88.75 105 ALA A CA 1
ATOM 789 C C . ALA A 1 105 ? -9.652 -3.750 -17.570 1.00 88.75 105 ALA A C 1
ATOM 791 O O . ALA A 1 105 ? -9.613 -3.748 -18.797 1.00 88.75 105 ALA A O 1
ATOM 792 N N . THR A 1 106 ? -8.651 -4.233 -16.829 1.00 84.12 106 THR A N 1
ATOM 793 C CA . THR A 1 106 ? -7.354 -4.680 -17.378 1.00 84.12 106 THR A CA 1
ATOM 794 C C . THR A 1 106 ? -7.146 -6.195 -17.338 1.00 84.12 106 THR A C 1
ATOM 796 O O . THR A 1 106 ? -6.179 -6.699 -17.910 1.00 84.12 106 THR A O 1
ATOM 799 N N . GLY A 1 107 ? -8.054 -6.933 -16.696 1.00 85.31 107 GLY A N 1
ATOM 800 C CA . GLY A 1 107 ? -7.942 -8.369 -16.468 1.00 85.31 107 GLY A CA 1
ATOM 801 C C . GLY A 1 107 ? -7.140 -8.736 -15.212 1.00 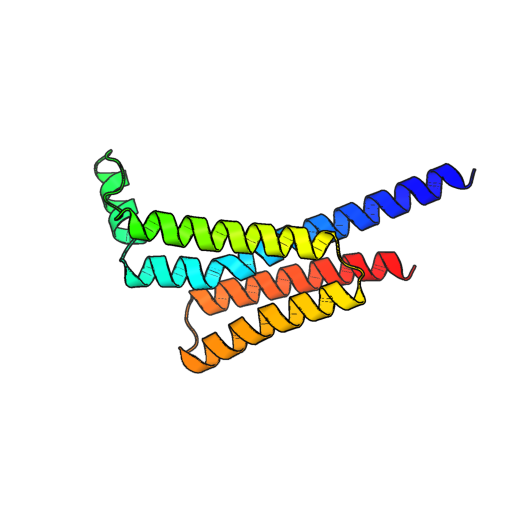85.31 107 GLY A C 1
ATOM 802 O O . GLY A 1 107 ? -6.556 -7.902 -14.516 1.00 85.31 107 GLY A O 1
ATOM 803 N N . LEU A 1 108 ? -7.118 -10.035 -14.903 1.00 81.06 108 LEU A N 1
ATOM 804 C CA . LEU A 1 108 ? -6.474 -10.567 -13.702 1.00 81.06 108 LEU A CA 1
ATOM 805 C C . LEU A 1 108 ? -4.962 -10.754 -13.935 1.00 81.06 108 LEU A C 1
ATOM 807 O O . LEU A 1 108 ? -4.511 -11.805 -14.383 1.00 81.06 108 LEU A O 1
ATOM 811 N N . ARG A 1 109 ? -4.174 -9.714 -13.648 1.00 85.19 109 ARG A N 1
ATOM 812 C CA . ARG A 1 109 ? -2.700 -9.735 -13.734 1.00 85.19 109 ARG A CA 1
ATOM 813 C C . ARG A 1 109 ? -2.069 -10.090 -12.384 1.00 85.19 109 ARG A C 1
ATOM 815 O O . ARG A 1 109 ? -2.681 -9.901 -11.332 1.00 85.19 109 ARG A O 1
ATOM 822 N N . THR A 1 110 ? -0.810 -10.524 -12.384 1.00 83.00 110 THR A N 1
ATOM 823 C CA . THR A 1 110 ? -0.056 -10.810 -11.146 1.00 83.00 110 THR A CA 1
ATOM 824 C C . THR A 1 110 ? -0.027 -9.601 -10.205 1.00 83.00 110 THR A C 1
ATOM 826 O O . THR A 1 110 ? -0.232 -9.752 -9.003 1.00 83.00 110 THR A O 1
ATOM 829 N N . ALA A 1 111 ? 0.124 -8.389 -10.749 1.00 83.62 111 ALA A N 1
ATOM 830 C CA . ALA A 1 111 ? 0.074 -7.145 -9.982 1.00 83.62 111 ALA A CA 1
ATOM 831 C C . ALA A 1 111 ? -1.249 -6.947 -9.220 1.00 83.62 111 ALA A C 1
ATOM 833 O O . ALA A 1 111 ? -1.247 -6.542 -8.056 1.00 83.62 111 ALA A O 1
ATOM 834 N N . VAL A 1 112 ? -2.376 -7.289 -9.852 1.00 85.69 112 VAL A N 1
ATOM 835 C CA . VAL A 1 112 ? -3.706 -7.253 -9.227 1.00 85.69 112 VAL A CA 1
ATOM 836 C C . VAL A 1 112 ? -3.775 -8.242 -8.070 1.00 85.69 112 VAL A C 1
ATOM 838 O O . VAL A 1 112 ? -4.234 -7.879 -6.991 1.00 85.69 112 VAL A O 1
ATOM 841 N N . LEU A 1 113 ? -3.298 -9.473 -8.267 1.00 88.81 113 LEU A N 1
ATOM 842 C CA . LEU A 1 113 ? -3.313 -10.506 -7.228 1.00 88.81 113 LEU A CA 1
ATOM 843 C C . LEU A 1 113 ? -2.494 -10.094 -6.001 1.00 88.81 113 LEU A C 1
ATOM 84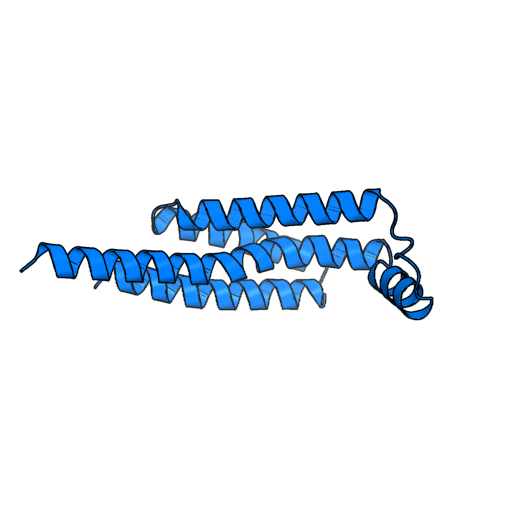5 O O . LEU A 1 113 ? -2.962 -10.247 -4.873 1.00 88.81 113 LEU A O 1
ATOM 849 N N . VAL A 1 114 ? -1.310 -9.516 -6.218 1.00 89.56 114 VAL A N 1
ATOM 850 C CA . VAL A 1 114 ? -0.468 -8.980 -5.139 1.00 89.56 114 VAL A CA 1
ATOM 851 C C . VAL A 1 114 ? -1.193 -7.851 -4.405 1.00 89.56 114 VAL A C 1
ATOM 853 O O . VAL A 1 114 ? -1.278 -7.876 -3.177 1.00 89.56 114 VAL A O 1
ATOM 856 N N . GLY A 1 115 ? -1.775 -6.898 -5.139 1.00 88.31 115 GLY A N 1
ATOM 857 C CA . GLY A 1 115 ? -2.554 -5.805 -4.554 1.00 88.31 115 GLY A CA 1
ATOM 858 C C . GLY A 1 115 ? -3.737 -6.304 -3.718 1.00 88.31 115 GLY A C 1
ATOM 859 O O . GLY A 1 115 ? -3.897 -5.894 -2.570 1.00 88.31 115 GLY A O 1
ATOM 860 N N . LEU A 1 116 ? -4.535 -7.237 -4.248 1.00 89.94 116 LEU A N 1
ATOM 861 C CA . LEU A 1 116 ? -5.675 -7.833 -3.544 1.00 89.94 116 LEU A CA 1
ATOM 862 C C . LEU A 1 116 ? -5.244 -8.614 -2.298 1.00 89.94 116 LEU A C 1
ATOM 864 O O . LEU A 1 116 ? -5.887 -8.488 -1.258 1.00 89.94 116 LEU A O 1
ATOM 868 N N . GLY A 1 117 ? -4.146 -9.370 -2.370 1.00 91.94 117 GLY A N 1
ATOM 869 C CA . GLY A 1 117 ? -3.581 -10.073 -1.217 1.00 91.94 117 GLY A CA 1
ATOM 870 C C . GLY A 1 117 ? -3.151 -9.112 -0.104 1.00 91.94 117 GLY A C 1
ATOM 871 O O . GLY A 1 117 ? -3.460 -9.335 1.067 1.00 91.94 117 GLY A O 1
ATOM 872 N N . LEU A 1 118 ? -2.514 -7.995 -0.465 1.00 92.62 118 LEU A N 1
ATOM 873 C CA . LEU A 1 118 ? -2.132 -6.948 0.486 1.00 92.62 118 LEU A CA 1
ATOM 874 C C . LEU A 1 118 ? -3.355 -6.233 1.080 1.00 92.62 118 LEU A C 1
ATOM 876 O O . LEU A 1 118 ? -3.381 -5.977 2.286 1.00 92.62 118 LEU A O 1
ATOM 880 N N . PHE A 1 119 ? -4.394 -5.967 0.279 1.00 93.19 119 PHE A N 1
ATOM 881 C CA . PHE A 1 119 ? -5.666 -5.447 0.790 1.00 93.19 119 PHE A CA 1
ATOM 882 C C . PHE A 1 119 ? -6.337 -6.436 1.744 1.00 93.19 119 PHE A C 1
ATOM 884 O O . PHE A 1 119 ? -6.792 -6.019 2.805 1.00 93.19 119 PHE A O 1
ATOM 891 N N . ALA A 1 120 ? -6.364 -7.731 1.425 1.00 93.56 120 ALA A N 1
ATOM 892 C CA . ALA A 1 120 ? -6.921 -8.758 2.302 1.00 93.56 120 ALA A CA 1
ATOM 893 C C . ALA A 1 120 ? -6.161 -8.837 3.636 1.00 93.56 120 ALA A C 1
ATOM 895 O O . ALA A 1 120 ? -6.775 -8.887 4.701 1.00 93.56 120 ALA A O 1
ATOM 896 N N . TRP A 1 121 ? -4.829 -8.762 3.608 1.00 93.44 121 TRP A N 1
ATOM 897 C CA . TRP A 1 121 ? -4.038 -8.706 4.836 1.00 93.44 121 TRP A CA 1
ATOM 898 C C . TRP A 1 121 ? -4.325 -7.429 5.639 1.00 93.44 121 TRP A C 1
ATOM 900 O O . TRP A 1 121 ? -4.592 -7.488 6.842 1.00 93.44 121 TRP A O 1
ATOM 910 N N . SER A 1 122 ? -4.343 -6.271 4.979 1.00 92.50 122 SER A N 1
ATOM 911 C CA . SER A 1 122 ? -4.678 -5.001 5.625 1.00 92.50 122 SER A CA 1
ATOM 912 C C . SER A 1 122 ? -6.087 -5.009 6.229 1.00 92.50 122 SER A C 1
ATOM 914 O O . SER A 1 122 ? -6.277 -4.513 7.337 1.00 92.50 122 SER A O 1
ATOM 916 N N . PHE A 1 123 ? -7.053 -5.639 5.559 1.00 94.06 123 PHE A N 1
ATOM 917 C CA . PHE A 1 123 ? -8.417 -5.828 6.042 1.00 94.06 123 PHE A CA 1
ATOM 918 C C . PHE A 1 123 ? -8.451 -6.605 7.359 1.00 94.06 123 PHE A C 1
ATOM 920 O O . PHE A 1 123 ? -9.050 -6.136 8.326 1.00 94.06 123 PHE A O 1
ATOM 927 N N . VAL A 1 124 ? -7.767 -7.753 7.426 1.00 94.62 124 VAL A N 1
ATOM 928 C CA . VAL A 1 124 ? -7.671 -8.570 8.649 1.00 94.62 124 VAL A CA 1
ATOM 929 C C . VAL A 1 124 ? -7.036 -7.768 9.788 1.00 94.62 124 VAL A C 1
ATOM 931 O O . VAL A 1 124 ? -7.555 -7.750 10.905 1.00 94.62 124 VAL A O 1
ATOM 934 N N . ALA A 1 125 ? -5.950 -7.046 9.508 1.00 91.56 125 ALA A N 1
ATOM 935 C CA . ALA A 1 125 ? -5.289 -6.206 10.503 1.00 91.56 125 ALA A CA 1
ATOM 936 C C . ALA A 1 125 ? -6.189 -5.051 10.985 1.00 91.56 125 ALA A C 1
ATOM 938 O O . ALA A 1 125 ? -6.213 -4.737 12.177 1.00 91.56 125 ALA A O 1
ATOM 939 N N . LEU A 1 126 ? -6.962 -4.438 10.083 1.00 91.25 126 LEU A N 1
ATOM 940 C CA . LEU A 1 126 ? -7.888 -3.357 10.415 1.00 91.25 126 LEU A CA 1
ATOM 941 C C . LEU A 1 126 ? -9.081 -3.861 11.238 1.00 91.25 126 LEU A C 1
ATOM 943 O O . LEU A 1 126 ? -9.497 -3.176 12.169 1.00 91.25 126 LEU A O 1
ATOM 947 N N . GLN A 1 127 ? -9.592 -5.064 10.957 1.00 93.06 127 GLN A N 1
ATOM 948 C CA . GLN A 1 127 ? -10.618 -5.699 11.789 1.00 93.06 127 GLN A CA 1
ATOM 949 C C . GLN A 1 127 ? -10.126 -5.956 13.212 1.00 93.06 127 GLN A C 1
ATOM 951 O O . GLN A 1 127 ? -10.845 -5.660 14.164 1.00 93.06 127 GLN A O 1
ATOM 956 N N . ALA A 1 128 ? -8.900 -6.465 13.365 1.00 90.06 128 ALA A N 1
ATOM 957 C CA . ALA A 1 128 ? -8.302 -6.675 14.679 1.00 90.06 128 ALA A CA 1
ATOM 958 C C . ALA A 1 128 ? -8.161 -5.352 15.452 1.00 90.06 128 ALA A C 1
ATOM 960 O O . ALA A 1 128 ? -8.468 -5.292 16.640 1.00 90.06 128 ALA A O 1
ATOM 961 N N . ALA A 1 129 ? -7.759 -4.274 14.769 1.00 89.12 129 ALA A N 1
ATOM 962 C CA . ALA A 1 129 ? -7.678 -2.945 15.367 1.00 89.12 129 ALA A CA 1
ATOM 963 C C . ALA A 1 129 ? -9.052 -2.404 15.795 1.00 89.12 129 ALA A C 1
ATOM 965 O O . ALA A 1 129 ? -9.173 -1.828 16.871 1.00 89.12 129 ALA A O 1
ATOM 966 N N . ASP A 1 130 ? -10.089 -2.609 14.982 1.00 90.12 130 ASP A N 1
ATOM 967 C CA . ASP A 1 130 ? -11.457 -2.183 15.285 1.00 90.12 130 ASP A CA 1
ATOM 968 C C . ASP A 1 130 ? -12.105 -2.996 16.415 1.00 90.12 130 ASP A C 1
ATOM 970 O O . ASP A 1 130 ? -12.911 -2.452 17.168 1.00 90.12 130 ASP A O 1
ATOM 974 N N . ALA A 1 131 ? -11.766 -4.280 16.556 1.00 88.81 131 ALA A N 1
ATOM 975 C CA . ALA A 1 131 ? -12.244 -5.107 17.662 1.00 88.81 131 ALA A CA 1
ATOM 976 C C . ALA A 1 131 ? -11.769 -4.560 19.019 1.00 88.81 131 ALA A C 1
ATOM 978 O O . ALA A 1 131 ? -12.553 -4.515 19.964 1.00 88.81 131 ALA A O 1
ATOM 979 N N . LEU A 1 132 ? -10.531 -4.053 19.080 1.00 86.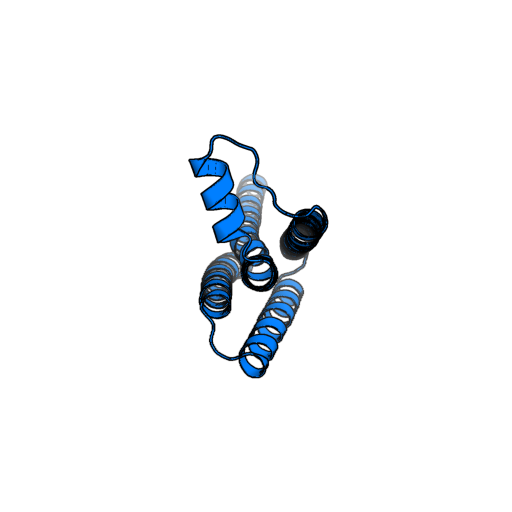31 132 LEU A N 1
ATOM 980 C CA . LEU A 1 132 ? -9.976 -3.379 20.260 1.00 86.31 132 LEU A CA 1
ATOM 981 C C . LEU A 1 132 ? -10.656 -2.036 20.577 1.00 86.31 132 LEU A C 1
ATOM 983 O O . LEU A 1 132 ? -10.481 -1.525 21.672 1.00 86.31 132 LEU A O 1
ATOM 987 N N . GLU A 1 133 ? -11.402 -1.438 19.641 1.00 82.94 133 GLU A N 1
ATOM 988 C CA . GLU A 1 133 ? -12.165 -0.205 19.904 1.00 82.94 133 GLU A CA 1
ATOM 989 C C . GLU A 1 133 ? -13.553 -0.471 20.500 1.00 82.94 133 GLU A C 1
ATOM 991 O O . GLU A 1 133 ? -14.204 0.469 20.954 1.00 82.94 133 GLU A O 1
ATOM 996 N N . ARG A 1 134 ? -14.039 -1.719 20.439 1.00 81.19 134 ARG A N 1
ATOM 997 C CA . ARG A 1 134 ? -15.388 -2.102 20.891 1.00 81.19 134 ARG A CA 1
ATOM 998 C C . ARG A 1 134 ? -15.405 -2.841 22.230 1.00 81.19 134 ARG A C 1
ATOM 1000 O O . ARG A 1 134 ? -16.486 -2.951 22.804 1.00 81.19 134 ARG A O 1
ATOM 1007 N N . GLY A 1 135 ? -14.269 -3.396 22.651 1.00 69.62 135 GLY A N 1
ATOM 1008 C CA . GLY A 1 135 ? -14.090 -4.071 23.943 1.00 69.62 135 GLY A CA 1
ATOM 1009 C C . GLY A 1 135 ? -13.583 -3.108 24.998 1.00 69.62 135 GLY A C 1
ATOM 1010 O O . GLY A 1 135 ? -14.051 -3.235 26.148 1.00 69.62 135 GLY A O 1
#

Sequence (135 aa):
MSRGQDDIAERWRREAVRRAAAPFGLACAALPVLDQCEQHSLIEQIAAGLQAGALPAVPASGWLWIGYFAALAAAAAVLLTRRPSRARWRLFAACAGLHVCYALATGLRTAVLVGLGLFAWSFVALQAADALERG

Radius of gyration: 18.33 Å; chains: 1; bounding box: 44×21×58 Å

pLDDT: mean 87.22, std 6.09, range [58.75, 95.19]

Organism: NCBI:txid54